Protein AF-A0A1S0THR9-F1 (afdb_monomer_lite)

Sequence (119 aa):
MFKQHAQYVQSSEIIFDKFINFLSSSIWNIPIATFLEQYSIVFDDKQNDLLLYQKIHDEFKSMVDTLMDGFCGDLQIKARELVTALKQHDNSNKLSTKNRVALFFSSINNLVYLINLKL

Radius of gyration: 17.58 Å; chains: 1; bounding box: 56×25×41 Å

Secondary structure (DSSP, 8-state):
-----------HHHHHHHHHHHHTSHHHHHHHHHHHHHHHHHHHS----HHHHHHHHHHHHHHHHHHHHHHHHHHT--HHHHHHHHHHHHHHS---HHHHHHHHHTTHHHHHHHHHHH-

pLDDT: mean 73.22, std 18.99, range [37.56, 94.5]

Organism: Loa loa (NCBI:txid7209)

Foldseek 3Di:
DDPDPPDPDDDLQRLVVLVLVLCVDCLNVVVLVVLCVVCVVVLVPPDLPPVVLVVSVVVVVVSVVVSVCVSCVVSVHDPVSNVVSVVVCVVVDVCPVVSVCSNQPPGPVVVVVSSVVSD

Structure (mmCIF, N/CA/C/O backbone):
data_AF-A0A1S0THR9-F1
#
_entry.id   AF-A0A1S0THR9-F1
#
loop_
_atom_site.group_PDB
_atom_site.id
_atom_site.type_symbol
_atom_site.label_atom_id
_atom_site.label_alt_id
_atom_site.label_comp_id
_atom_site.label_asym_id
_atom_site.label_entity_id
_atom_site.label_seq_id
_atom_site.pdbx_PDB_ins_code
_atom_site.Cartn_x
_atom_site.Cartn_y
_atom_site.Cartn_z
_atom_site.occupancy
_atom_site.B_iso_or_equiv
_atom_site.auth_seq_id
_atom_site.auth_comp_id
_atom_site.auth_asym_id
_atom_site.auth_atom_id
_atom_site.pdbx_PDB_model_num
ATOM 1 N N . MET A 1 1 ? 38.680 -6.969 -19.159 1.0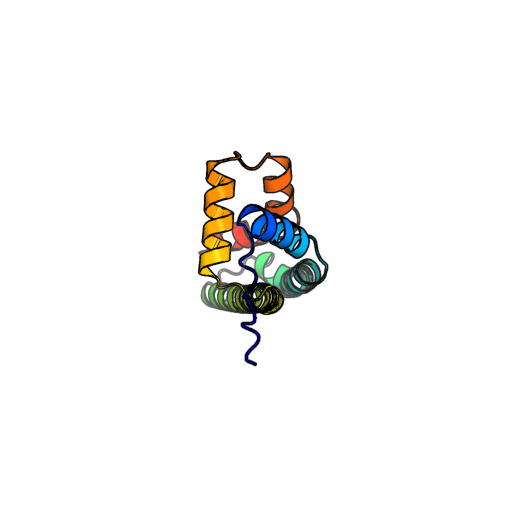0 47.44 1 MET A N 1
ATOM 2 C CA . MET A 1 1 ? 37.376 -7.564 -19.521 1.00 47.44 1 MET A CA 1
ATOM 3 C C . MET A 1 1 ? 36.389 -7.198 -18.415 1.00 47.44 1 MET A C 1
ATOM 5 O O . MET A 1 1 ? 36.307 -7.907 -17.427 1.00 47.44 1 MET A O 1
ATOM 9 N N . PHE A 1 2 ? 35.722 -6.044 -18.519 1.00 48.81 2 PHE A N 1
ATOM 10 C CA . PHE A 1 2 ? 34.755 -5.581 -17.516 1.00 48.81 2 PHE A CA 1
ATOM 11 C C . PHE A 1 2 ? 33.386 -5.520 -18.184 1.00 48.81 2 PHE A C 1
ATOM 13 O O . PHE A 1 2 ? 33.131 -4.641 -19.003 1.00 48.81 2 PHE A O 1
ATOM 20 N N . LYS A 1 3 ? 32.529 -6.505 -17.902 1.00 46.19 3 LYS A N 1
ATOM 21 C CA . LYS A 1 3 ? 31.136 -6.473 -18.348 1.00 46.19 3 LYS A CA 1
ATOM 22 C C . LYS A 1 3 ? 30.410 -5.417 -17.516 1.00 46.19 3 LYS A C 1
ATOM 24 O O . LYS A 1 3 ? 30.107 -5.656 -16.348 1.00 46.19 3 LYS A O 1
ATOM 29 N N . GLN A 1 4 ? 30.165 -4.255 -18.119 1.00 46.94 4 GLN A N 1
ATOM 30 C CA . GLN A 1 4 ? 29.202 -3.282 -17.615 1.00 46.94 4 GLN A CA 1
ATOM 31 C C . GLN A 1 4 ? 27.868 -4.015 -17.446 1.00 46.94 4 GLN A C 1
ATOM 33 O O . GLN A 1 4 ? 27.276 -4.466 -18.425 1.00 46.94 4 GLN A O 1
ATOM 38 N N . HIS A 1 5 ? 27.434 -4.207 -16.202 1.00 46.94 5 HIS A N 1
ATOM 39 C CA . HIS A 1 5 ? 26.065 -4.620 -15.932 1.00 46.94 5 HIS A CA 1
ATOM 40 C C . HIS A 1 5 ? 25.214 -3.388 -16.219 1.00 46.94 5 HIS A C 1
ATOM 42 O O . HIS A 1 5 ? 25.112 -2.489 -15.389 1.00 46.94 5 HIS A O 1
ATOM 48 N N . ALA A 1 6 ? 24.710 -3.287 -17.449 1.00 53.16 6 ALA A N 1
ATOM 49 C CA . ALA A 1 6 ? 23.740 -2.269 -17.803 1.00 53.16 6 ALA A CA 1
ATOM 50 C C . ALA A 1 6 ? 22.510 -2.496 -16.919 1.00 53.16 6 ALA A C 1
ATOM 52 O O . ALA A 1 6 ? 21.805 -3.493 -17.068 1.00 53.16 6 ALA A O 1
ATOM 53 N N . GLN A 1 7 ? 22.305 -1.609 -15.950 1.00 55.91 7 GLN A N 1
ATOM 54 C CA . GLN A 1 7 ? 21.116 -1.606 -15.115 1.00 55.91 7 GLN A CA 1
ATOM 55 C C . GLN A 1 7 ? 19.915 -1.389 -16.040 1.00 55.91 7 GLN A C 1
ATOM 57 O O . GLN A 1 7 ? 19.823 -0.361 -16.711 1.00 55.91 7 GLN A O 1
ATOM 62 N N . TYR A 1 8 ? 19.053 -2.399 -16.155 1.00 62.19 8 TYR A N 1
ATOM 63 C CA . TYR A 1 8 ? 17.865 -2.336 -16.998 1.00 62.19 8 TYR A CA 1
ATOM 64 C C . TYR A 1 8 ? 16.907 -1.297 -16.409 1.00 62.19 8 TYR A C 1
ATOM 66 O O . TYR A 1 8 ? 16.247 -1.546 -15.401 1.00 62.19 8 TYR A O 1
ATOM 74 N N . VAL A 1 9 ? 16.868 -0.110 -17.016 1.00 66.94 9 VAL A N 1
ATOM 75 C CA . VAL A 1 9 ? 15.930 0.950 -16.641 1.00 66.94 9 VAL A CA 1
ATOM 76 C C . VAL A 1 9 ? 14.543 0.518 -17.102 1.00 66.94 9 VAL A C 1
ATOM 78 O O . VAL A 1 9 ? 14.288 0.402 -18.300 1.00 66.94 9 VAL A O 1
ATOM 81 N N . GLN A 1 10 ? 13.654 0.239 -16.149 1.00 78.62 10 GLN A N 1
ATOM 82 C CA . GLN A 1 10 ? 12.274 -0.125 -16.462 1.00 78.62 10 GLN A CA 1
ATOM 83 C C . GLN A 1 10 ? 11.505 1.108 -16.946 1.00 78.62 10 GLN A C 1
ATOM 85 O O . GLN A 1 10 ? 11.667 2.205 -16.411 1.00 78.62 10 GLN A O 1
ATOM 90 N N . SER A 1 11 ? 10.659 0.933 -17.961 1.00 88.88 11 SER A N 1
ATOM 91 C CA . SER A 1 11 ? 9.770 1.999 -18.417 1.00 88.88 11 SER A CA 1
ATOM 92 C C . SER A 1 11 ? 8.653 2.241 -17.398 1.00 88.88 11 SER A C 1
ATOM 94 O O . SER A 1 11 ? 8.222 1.327 -16.692 1.00 88.88 11 SER A O 1
ATOM 96 N N . SER A 1 12 ? 8.154 3.475 -17.345 1.00 87.81 12 SER A N 1
ATOM 97 C CA . SER A 1 12 ? 7.068 3.869 -16.442 1.00 87.81 12 SER A CA 1
ATOM 98 C C . SER A 1 12 ? 5.808 3.014 -16.585 1.00 87.81 12 SER A C 1
ATOM 100 O O . SER A 1 12 ? 5.163 2.711 -15.589 1.00 87.81 12 SER A O 1
ATOM 102 N N . GLU A 1 13 ? 5.474 2.593 -17.805 1.00 88.00 13 GLU A N 1
ATOM 103 C CA . GLU A 1 13 ? 4.332 1.713 -18.082 1.00 88.00 13 GLU A CA 1
ATOM 104 C C . GLU A 1 13 ? 4.506 0.340 -17.416 1.00 88.00 13 GLU A C 1
ATOM 106 O O . GLU A 1 13 ? 3.631 -0.114 -16.687 1.00 88.00 13 GLU A O 1
ATOM 111 N N . ILE A 1 14 ? 5.690 -0.268 -17.548 1.00 89.94 14 ILE A N 1
ATOM 112 C CA . ILE A 1 14 ? 5.998 -1.564 -16.928 1.00 89.94 14 ILE A CA 1
ATOM 113 C C . ILE A 1 14 ? 5.991 -1.460 -15.399 1.00 89.94 14 ILE A C 1
ATOM 115 O O . ILE A 1 14 ? 5.498 -2.362 -14.721 1.00 89.94 14 ILE A O 1
ATOM 119 N N . ILE A 1 15 ? 6.549 -0.379 -14.841 1.00 91.31 15 ILE A N 1
ATOM 120 C CA . ILE A 1 15 ? 6.532 -0.138 -13.391 1.00 91.31 15 ILE A CA 1
ATOM 121 C C . ILE A 1 15 ? 5.086 -0.031 -12.896 1.00 91.31 15 ILE A C 1
ATOM 123 O O . ILE A 1 15 ? 4.745 -0.632 -11.877 1.00 91.31 15 ILE A O 1
ATOM 127 N N . PHE A 1 16 ? 4.236 0.695 -13.625 1.00 87.19 16 PHE A N 1
ATOM 128 C CA . PHE A 1 16 ? 2.822 0.839 -13.300 1.00 87.19 16 PHE A CA 1
ATOM 129 C C . PHE A 1 16 ? 2.087 -0.506 -13.331 1.00 87.19 16 PHE A C 1
ATOM 131 O O . PHE A 1 16 ? 1.455 -0.868 -12.342 1.00 87.19 16 PHE A O 1
ATOM 138 N N . ASP A 1 17 ? 2.219 -1.287 -14.403 1.00 88.88 17 ASP A N 1
ATOM 139 C CA . ASP A 1 17 ? 1.549 -2.589 -14.524 1.00 88.88 17 ASP A CA 1
ATOM 140 C C . ASP A 1 17 ? 1.960 -3.550 -13.407 1.00 88.88 17 ASP A C 1
ATOM 142 O O . ASP A 1 17 ? 1.126 -4.210 -12.780 1.00 88.88 17 ASP A O 1
ATOM 146 N N . LYS A 1 18 ? 3.260 -3.596 -13.100 1.00 92.00 18 LYS A N 1
ATOM 147 C CA . LYS A 1 18 ? 3.779 -4.386 -11.980 1.00 92.00 18 LYS A CA 1
ATOM 148 C C . LYS A 1 18 ? 3.217 -3.916 -10.647 1.00 92.00 18 LYS A C 1
ATOM 150 O O . LYS A 1 18 ? 2.905 -4.752 -9.804 1.00 92.00 18 LYS A O 1
ATOM 155 N N . PHE A 1 19 ? 3.064 -2.609 -10.463 1.00 90.06 19 PHE A N 1
ATOM 156 C CA . PHE A 1 19 ? 2.477 -2.052 -9.254 1.00 90.06 19 PHE A CA 1
ATOM 157 C C . PHE A 1 19 ? 0.997 -2.426 -9.108 1.00 90.06 19 PHE A C 1
ATOM 159 O O . PHE A 1 19 ? 0.578 -2.857 -8.039 1.00 90.06 19 PHE A O 1
ATOM 166 N N . ILE A 1 20 ? 0.207 -2.368 -10.183 1.00 85.00 20 ILE A N 1
ATOM 167 C CA . ILE A 1 20 ? -1.195 -2.819 -10.161 1.00 85.00 20 ILE A CA 1
ATOM 168 C C . ILE A 1 20 ? -1.298 -4.315 -9.830 1.00 85.00 20 ILE A C 1
ATOM 170 O O . ILE A 1 20 ? -2.140 -4.721 -9.021 1.00 85.00 20 ILE A O 1
ATOM 174 N N . ASN A 1 21 ? -0.411 -5.135 -10.398 1.00 87.62 21 ASN A N 1
ATOM 175 C CA . ASN A 1 21 ? -0.337 -6.560 -10.076 1.00 87.62 21 ASN A CA 1
ATOM 176 C C . ASN A 1 21 ? 0.050 -6.795 -8.611 1.00 87.62 21 ASN A C 1
ATOM 178 O O . ASN A 1 21 ? -0.531 -7.658 -7.956 1.00 87.62 21 ASN A O 1
ATOM 182 N N . PHE A 1 22 ? 0.984 -6.007 -8.077 1.00 90.62 22 PHE A N 1
ATOM 183 C CA . PHE A 1 22 ? 1.369 -6.051 -6.669 1.00 90.62 22 PHE A CA 1
ATOM 184 C C . PHE A 1 22 ? 0.192 -5.727 -5.743 1.00 90.62 22 PHE A C 1
ATOM 186 O O . PHE A 1 22 ? -0.077 -6.495 -4.822 1.00 90.62 22 PHE A O 1
ATOM 193 N N . LEU A 1 23 ? -0.569 -4.668 -6.028 1.00 86.00 23 LEU A N 1
ATOM 194 C CA . LEU A 1 23 ? -1.760 -4.308 -5.249 1.00 86.00 23 LEU A CA 1
ATOM 195 C C . LEU A 1 23 ? -2.879 -5.356 -5.343 1.00 86.00 23 LEU A C 1
ATOM 197 O O . LEU A 1 23 ? -3.730 -5.443 -4.465 1.00 86.00 23 LEU A O 1
ATOM 201 N N . SER A 1 24 ? -2.866 -6.183 -6.386 1.00 83.94 24 SER A N 1
ATOM 202 C CA . SER A 1 24 ? -3.790 -7.313 -6.537 1.00 83.94 24 SER A CA 1
ATOM 203 C C . SER A 1 24 ? -3.272 -8.603 -5.883 1.00 83.94 24 SER A C 1
ATOM 205 O O . SER A 1 24 ? -3.998 -9.594 -5.808 1.00 83.94 24 SER A O 1
ATOM 207 N N . SER A 1 25 ? -2.020 -8.620 -5.423 1.00 89.44 25 SER A N 1
ATOM 208 C CA . SER A 1 25 ? -1.363 -9.810 -4.886 1.00 89.44 25 SER A CA 1
ATOM 209 C C . SER A 1 25 ? -1.703 -10.057 -3.415 1.00 89.44 25 SER A C 1
ATOM 211 O O . SER A 1 25 ? -2.118 -9.159 -2.683 1.00 89.44 25 SER A O 1
ATOM 213 N N . SER A 1 26 ? -1.466 -11.283 -2.947 1.00 93.12 26 SER A N 1
ATOM 214 C CA . SER A 1 26 ? -1.574 -11.627 -1.525 1.00 93.12 26 SER A CA 1
ATOM 215 C C . SER A 1 26 ? -0.574 -10.872 -0.644 1.00 93.12 26 SER A C 1
ATOM 217 O O . SER A 1 26 ? -0.867 -10.652 0.526 1.00 93.12 26 SER A O 1
ATOM 219 N N . ILE A 1 27 ? 0.566 -10.443 -1.201 1.00 93.19 27 ILE A N 1
ATOM 220 C CA . ILE A 1 27 ? 1.594 -9.666 -0.489 1.00 93.19 27 ILE A CA 1
ATOM 221 C C . ILE A 1 27 ? 1.013 -8.335 -0.007 1.00 93.19 27 ILE A C 1
ATOM 223 O O . ILE A 1 27 ? 1.331 -7.885 1.087 1.00 93.19 27 ILE A O 1
ATOM 227 N N . TRP A 1 28 ? 0.125 -7.735 -0.799 1.00 90.56 28 TRP A N 1
ATOM 228 C CA . TRP A 1 28 ? -0.630 -6.552 -0.404 1.00 90.56 28 TRP A CA 1
ATOM 229 C C . TRP A 1 28 ? -1.897 -6.915 0.375 1.00 90.56 28 TRP A C 1
ATOM 231 O O . TRP A 1 28 ? -2.138 -6.400 1.463 1.00 90.56 28 TRP A O 1
ATOM 241 N N . ASN A 1 29 ? -2.710 -7.826 -0.162 1.00 86.56 29 ASN A N 1
ATOM 242 C CA . ASN A 1 29 ? -4.056 -8.058 0.358 1.00 86.56 29 ASN A CA 1
ATOM 243 C C . ASN A 1 29 ? -4.077 -8.684 1.758 1.00 86.56 29 ASN A C 1
ATOM 245 O O . ASN A 1 29 ? -4.934 -8.313 2.554 1.00 86.56 29 ASN A O 1
ATOM 249 N N . ILE A 1 30 ? -3.164 -9.610 2.077 1.00 90.50 30 ILE A N 1
ATOM 250 C CA . ILE A 1 30 ? -3.167 -10.288 3.383 1.00 90.50 30 ILE A CA 1
ATOM 251 C C . ILE A 1 30 ? -2.835 -9.303 4.515 1.00 90.50 30 ILE A C 1
ATOM 253 O O . ILE A 1 30 ? -3.658 -9.190 5.420 1.00 90.50 30 ILE A O 1
ATOM 257 N N . PRO A 1 31 ? -1.715 -8.548 4.482 1.00 90.56 31 PRO A N 1
ATOM 258 C CA . PRO A 1 31 ? -1.405 -7.596 5.551 1.00 90.56 31 PRO A CA 1
ATOM 259 C C . PRO A 1 31 ? -2.492 -6.538 5.740 1.00 90.56 31 PRO A C 1
ATOM 261 O O . PRO A 1 31 ? -2.851 -6.227 6.873 1.00 90.56 31 PRO A O 1
ATOM 264 N N . ILE A 1 32 ? -3.065 -6.034 4.640 1.00 87.38 32 ILE A N 1
ATOM 265 C CA . ILE A 1 32 ? -4.173 -5.080 4.704 1.00 87.38 32 ILE A CA 1
ATOM 266 C C . ILE A 1 32 ? -5.388 -5.725 5.380 1.00 87.38 32 ILE A C 1
ATOM 268 O O . ILE A 1 32 ? -5.901 -5.160 6.338 1.00 87.38 32 ILE A O 1
ATOM 272 N N . ALA A 1 33 ? -5.824 -6.911 4.948 1.00 84.19 33 ALA A N 1
ATOM 273 C CA . ALA A 1 33 ? -6.966 -7.598 5.553 1.00 84.19 33 ALA A CA 1
ATOM 274 C C . ALA A 1 33 ? -6.749 -7.887 7.048 1.00 84.19 33 ALA A C 1
ATOM 276 O O . ALA A 1 33 ? -7.614 -7.570 7.859 1.00 84.19 33 ALA A O 1
ATOM 277 N N . THR A 1 34 ? -5.574 -8.398 7.426 1.00 89.19 34 THR A N 1
ATOM 278 C CA . THR A 1 34 ? -5.223 -8.662 8.830 1.00 89.19 34 THR A CA 1
ATOM 279 C C . THR A 1 34 ? -5.249 -7.387 9.674 1.00 89.19 34 THR A C 1
ATOM 281 O O . THR A 1 34 ? -5.795 -7.391 10.776 1.00 89.19 34 THR A O 1
ATOM 284 N N . PHE A 1 35 ? -4.717 -6.277 9.153 1.00 88.50 35 PHE A N 1
ATOM 285 C CA . PHE A 1 35 ? -4.767 -4.986 9.837 1.00 88.50 35 PHE A CA 1
ATOM 286 C C . PHE A 1 35 ? -6.213 -4.516 10.057 1.00 88.50 35 PHE A C 1
ATOM 288 O O . PHE A 1 35 ? -6.572 -4.059 11.143 1.00 88.50 35 PHE A O 1
ATOM 295 N N . LEU A 1 36 ? -7.062 -4.650 9.033 1.00 83.38 36 LEU A N 1
ATOM 296 C CA . LEU A 1 36 ? -8.474 -4.275 9.114 1.00 83.38 36 LEU A CA 1
ATOM 297 C C . LEU A 1 36 ? -9.224 -5.125 10.140 1.00 83.38 36 LEU A C 1
ATOM 299 O O . LEU A 1 36 ? -9.972 -4.579 10.947 1.00 83.38 36 LEU A O 1
ATOM 303 N N . GLU A 1 37 ? -9.016 -6.441 10.139 1.00 85.56 37 GLU A N 1
ATOM 304 C CA . GLU A 1 37 ? -9.632 -7.355 11.104 1.00 85.56 37 GLU A CA 1
ATOM 305 C C . GLU A 1 37 ? -9.268 -6.967 12.541 1.00 85.56 37 GLU A C 1
ATOM 307 O O . GLU A 1 37 ? -10.160 -6.829 13.380 1.00 85.56 37 GLU A O 1
ATOM 312 N N . GLN A 1 38 ? -7.984 -6.698 12.798 1.00 88.88 38 GLN A N 1
ATOM 313 C CA . GLN A 1 38 ? -7.472 -6.327 14.118 1.00 88.88 38 GLN A CA 1
ATOM 314 C C . GLN A 1 38 ? -8.103 -5.042 14.672 1.00 88.88 38 GLN A C 1
ATOM 316 O O . GLN A 1 38 ? -8.416 -4.980 15.861 1.00 88.88 38 GLN A O 1
ATOM 321 N N . TYR A 1 39 ? -8.295 -4.021 13.832 1.00 85.12 39 TYR A N 1
ATOM 322 C CA . TYR A 1 39 ? -8.758 -2.705 14.283 1.00 85.12 39 TYR A CA 1
ATOM 323 C C . TYR A 1 39 ? -10.237 -2.419 14.011 1.00 85.12 39 TYR A C 1
ATOM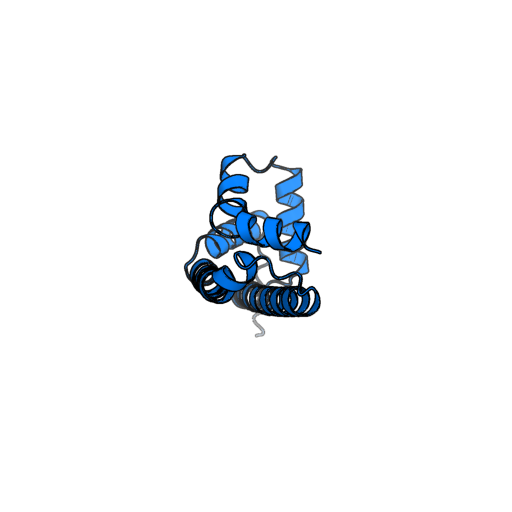 325 O O . TYR A 1 39 ? -10.746 -1.409 14.494 1.00 85.12 39 TYR A O 1
ATOM 333 N N . SER A 1 40 ? -10.947 -3.302 13.304 1.00 82.50 40 SER A N 1
ATOM 334 C CA . SER A 1 40 ? -12.372 -3.149 12.965 1.00 82.50 40 SER A CA 1
ATOM 335 C C . SER A 1 40 ? -13.237 -2.738 14.165 1.00 82.50 40 SER A C 1
ATOM 337 O O . SER A 1 40 ? -13.951 -1.738 14.104 1.00 82.50 40 SER A O 1
ATOM 339 N N . ILE A 1 41 ? -13.081 -3.428 15.298 1.00 80.81 41 ILE A N 1
ATOM 340 C CA . ILE A 1 41 ? -13.845 -3.169 16.525 1.00 80.81 41 ILE A CA 1
ATOM 341 C C . ILE A 1 41 ? -13.578 -1.782 17.125 1.00 80.81 41 ILE A C 1
ATOM 343 O O . ILE A 1 41 ? -14.476 -1.169 17.696 1.00 80.81 41 ILE A O 1
ATOM 347 N N . VAL A 1 42 ? -12.355 -1.261 16.976 1.00 80.38 42 VAL A N 1
ATOM 348 C CA . VAL A 1 42 ? -11.961 0.046 17.518 1.00 80.38 42 VAL A CA 1
ATOM 349 C C . VAL A 1 42 ? -12.695 1.174 16.800 1.00 80.38 42 VAL A C 1
ATOM 351 O O . VAL A 1 42 ? -13.018 2.181 17.429 1.00 80.38 42 VAL A O 1
ATOM 354 N N . PHE A 1 43 ? -12.967 0.998 15.504 1.00 71.00 43 PHE A N 1
ATOM 355 C CA . PHE A 1 43 ? -13.679 1.976 14.683 1.00 71.00 43 PHE A CA 1
ATOM 356 C C . PHE A 1 43 ? -15.205 1.871 14.796 1.00 71.00 43 PHE A C 1
ATOM 358 O O . PHE A 1 43 ? -15.877 2.899 14.643 1.00 71.00 43 PHE A O 1
ATOM 365 N N . ASP A 1 44 ? -15.731 0.677 15.090 1.00 72.69 44 ASP A N 1
ATOM 366 C CA . ASP A 1 44 ? -17.154 0.444 15.371 1.00 72.69 44 ASP A CA 1
ATOM 367 C C . ASP A 1 44 ? -17.574 0.986 16.739 1.00 72.69 44 ASP A C 1
ATOM 369 O O . ASP A 1 44 ? -18.696 1.482 16.907 1.00 72.69 44 ASP A O 1
ATOM 373 N N . ASP A 1 45 ? -16.673 0.926 17.719 1.00 66.25 45 ASP A N 1
ATOM 374 C CA . ASP A 1 45 ? -16.929 1.510 19.021 1.00 66.25 45 ASP A CA 1
ATOM 375 C C . ASP A 1 45 ? -16.999 3.044 18.888 1.00 66.25 45 ASP A C 1
ATOM 377 O O . ASP A 1 45 ? -16.157 3.701 18.266 1.00 66.25 45 ASP A O 1
ATOM 381 N N . LYS A 1 46 ? -18.039 3.667 19.455 1.00 68.19 46 LYS A N 1
ATOM 382 C CA . LYS A 1 46 ? -18.278 5.125 19.352 1.00 68.19 46 LYS A CA 1
ATOM 383 C C . LYS A 1 46 ? -17.321 5.939 20.232 1.00 68.19 46 LYS A C 1
ATOM 385 O O . LYS A 1 46 ? -17.590 7.100 20.541 1.00 68.19 46 LYS A O 1
ATOM 390 N N . GLN A 1 47 ? -16.215 5.334 20.643 1.00 69.62 47 GLN A N 1
ATOM 391 C CA . GLN A 1 47 ? -15.143 5.970 21.380 1.00 69.62 47 GLN A CA 1
ATOM 392 C C . GLN A 1 47 ? -14.494 7.070 20.531 1.00 69.62 47 GLN A C 1
ATOM 394 O O . GLN A 1 47 ? -14.177 6.887 19.355 1.00 69.62 47 GLN A O 1
ATOM 399 N N . ASN A 1 48 ? -14.332 8.251 21.125 1.00 70.94 48 ASN A N 1
ATOM 400 C CA . ASN A 1 48 ? -13.707 9.408 20.488 1.00 70.94 48 ASN A CA 1
ATOM 401 C C . ASN A 1 48 ? -12.267 9.576 20.992 1.00 70.94 48 ASN A C 1
ATOM 403 O O . ASN A 1 48 ? -11.903 10.624 21.524 1.00 70.94 48 ASN A O 1
ATOM 407 N N . ASP A 1 49 ? -11.479 8.502 20.904 1.00 83.62 49 ASP A N 1
ATOM 408 C CA . ASP A 1 49 ? -10.077 8.510 21.318 1.00 83.62 49 ASP A CA 1
ATOM 409 C C . ASP A 1 49 ? -9.172 8.851 20.127 1.00 83.62 49 ASP A C 1
ATOM 411 O O . ASP A 1 49 ? -8.718 7.989 19.372 1.00 83.62 49 ASP A O 1
ATOM 415 N N . LEU A 1 50 ? -8.918 10.149 19.968 1.00 82.12 50 LEU A N 1
ATOM 416 C CA . LEU A 1 50 ? -8.066 10.688 18.908 1.00 82.12 50 LEU A CA 1
ATOM 417 C C . LEU A 1 50 ? -6.614 10.193 19.001 1.00 82.12 50 LEU A C 1
ATOM 419 O O . LEU A 1 50 ? -5.959 10.035 17.973 1.00 82.12 50 LEU A O 1
ATOM 423 N N . LEU A 1 51 ? -6.102 9.929 20.210 1.00 86.88 51 LEU A N 1
ATOM 424 C CA . LEU A 1 51 ? -4.731 9.440 20.390 1.00 86.88 51 LEU A CA 1
ATOM 425 C C . LEU A 1 51 ? -4.606 7.994 19.912 1.00 86.88 51 LEU A C 1
ATOM 427 O O . LEU A 1 51 ? -3.619 7.637 19.266 1.00 86.88 51 LEU A O 1
ATOM 431 N N . LEU A 1 52 ? -5.623 7.174 20.187 1.00 85.31 52 LEU A N 1
ATOM 432 C CA . LEU A 1 52 ? -5.699 5.814 19.671 1.00 85.31 52 LEU A CA 1
ATOM 433 C C . LEU A 1 52 ? -5.790 5.803 18.141 1.00 85.31 52 LEU A C 1
ATOM 435 O O . LEU A 1 52 ? -5.046 5.063 17.499 1.00 85.31 52 LEU A O 1
ATOM 439 N N . TYR A 1 53 ? -6.631 6.651 17.544 1.00 82.69 53 TYR A N 1
ATOM 440 C CA . TYR A 1 53 ? -6.740 6.737 16.084 1.00 82.69 53 TYR A CA 1
ATOM 441 C C . TYR A 1 53 ? -5.441 7.187 15.419 1.00 82.69 53 TYR A C 1
ATOM 443 O O . TYR A 1 53 ? -5.040 6.593 14.418 1.00 82.69 53 TYR A O 1
ATOM 451 N N . GLN A 1 54 ? -4.743 8.167 16.000 1.00 81.69 54 GLN A N 1
ATOM 452 C CA . GLN A 1 54 ? -3.433 8.582 15.506 1.00 81.69 54 GLN A CA 1
ATOM 453 C C . GLN A 1 54 ? -2.433 7.421 15.545 1.00 81.69 54 GLN A C 1
ATOM 455 O O . GLN A 1 54 ? -1.744 7.166 14.560 1.00 81.69 54 GLN A O 1
ATOM 460 N N . LYS A 1 55 ? -2.398 6.666 16.650 1.00 89.25 55 LYS A N 1
ATOM 461 C CA . LYS A 1 55 ? -1.510 5.507 16.789 1.00 89.25 55 LYS A CA 1
ATOM 462 C C . LYS A 1 55 ? -1.803 4.427 15.744 1.00 89.25 55 LYS A C 1
ATOM 464 O O . LYS A 1 55 ? -0.873 3.899 15.142 1.00 89.25 55 LYS A O 1
ATOM 469 N N . ILE A 1 56 ? -3.079 4.122 15.508 1.00 88.12 56 ILE A N 1
ATOM 470 C CA . ILE A 1 56 ? -3.502 3.142 14.495 1.00 88.12 56 ILE A CA 1
ATOM 471 C C . ILE A 1 56 ? -3.110 3.620 13.096 1.00 88.12 56 ILE A C 1
ATOM 473 O O . ILE A 1 56 ? -2.606 2.839 12.293 1.00 88.12 56 ILE A O 1
ATOM 477 N N . HIS A 1 57 ? -3.294 4.906 12.804 1.00 82.00 57 HIS A N 1
ATOM 478 C CA . HIS A 1 57 ? -2.884 5.481 11.529 1.00 82.00 57 HIS A CA 1
ATOM 479 C C . HIS A 1 57 ? -1.363 5.394 11.314 1.00 82.00 57 HIS A C 1
ATOM 481 O O . HIS A 1 57 ? -0.916 5.022 10.228 1.00 82.00 57 HIS A O 1
ATOM 487 N N . ASP A 1 58 ? -0.563 5.694 12.338 1.00 84.25 58 ASP A N 1
ATOM 488 C CA . ASP A 1 58 ? 0.898 5.609 12.251 1.00 84.25 58 ASP A CA 1
ATOM 489 C C . ASP A 1 58 ? 1.370 4.161 12.032 1.00 84.25 58 ASP A C 1
ATOM 491 O O . ASP A 1 58 ? 2.279 3.916 11.234 1.00 84.25 58 ASP A O 1
ATOM 495 N N . GLU A 1 59 ? 0.707 3.188 12.663 1.00 90.88 59 GLU A N 1
ATOM 496 C CA . GLU A 1 59 ? 0.960 1.760 12.448 1.00 90.88 59 GLU A CA 1
ATOM 497 C C . GLU A 1 59 ? 0.591 1.317 11.025 1.00 90.88 59 GLU A C 1
ATOM 499 O O . GLU A 1 59 ? 1.390 0.660 10.352 1.00 90.88 59 GLU A O 1
ATOM 504 N N . PHE A 1 60 ? -0.574 1.745 10.522 1.00 85.75 60 PHE A N 1
ATOM 505 C CA . PHE A 1 60 ? -0.989 1.491 9.142 1.00 85.75 60 PHE A CA 1
ATOM 506 C C . PHE A 1 60 ? 0.030 2.045 8.144 1.00 85.75 60 PHE A C 1
ATOM 508 O O . PHE A 1 60 ? 0.444 1.352 7.213 1.00 85.75 60 PHE A O 1
ATOM 515 N N . LYS A 1 61 ? 0.469 3.289 8.358 1.00 83.25 61 LYS A N 1
ATOM 516 C CA . LYS A 1 61 ? 1.460 3.945 7.509 1.00 83.25 61 LYS A CA 1
ATOM 517 C C . LYS A 1 61 ? 2.775 3.170 7.496 1.00 83.25 61 LYS A C 1
ATOM 519 O O . LYS A 1 61 ? 3.286 2.883 6.420 1.00 83.25 61 LYS A O 1
ATOM 524 N N . SER A 1 62 ? 3.282 2.773 8.663 1.00 87.25 62 SER A N 1
ATOM 525 C CA . SER A 1 62 ? 4.519 1.990 8.762 1.00 87.25 62 SER A CA 1
ATOM 526 C C . SER A 1 62 ? 4.426 0.649 8.025 1.00 87.25 62 SER A C 1
ATOM 528 O O . SER A 1 62 ? 5.399 0.214 7.402 1.00 87.25 62 SER A O 1
ATOM 530 N N . MET A 1 63 ? 3.268 -0.015 8.081 1.00 92.88 63 MET A N 1
ATOM 531 C CA . MET A 1 63 ? 3.026 -1.248 7.332 1.00 92.88 63 MET A CA 1
ATOM 532 C C . MET A 1 63 ? 3.055 -0.992 5.820 1.00 92.88 63 MET A C 1
ATOM 534 O O . MET A 1 63 ? 3.747 -1.703 5.092 1.00 92.88 63 MET A O 1
ATOM 538 N N . VAL A 1 64 ? 2.344 0.035 5.344 1.00 86.06 64 VAL A N 1
ATOM 539 C CA . VAL A 1 64 ? 2.327 0.401 3.919 1.00 86.06 64 VAL A CA 1
ATOM 540 C C . VAL A 1 64 ? 3.724 0.786 3.432 1.00 86.06 64 VAL A C 1
ATOM 542 O O . VAL A 1 64 ? 4.135 0.301 2.382 1.00 86.06 64 VAL A O 1
ATOM 545 N N . ASP A 1 65 ? 4.475 1.582 4.194 1.00 83.75 65 ASP A N 1
ATOM 546 C CA . ASP A 1 65 ? 5.849 1.971 3.854 1.00 83.75 65 ASP A CA 1
ATOM 547 C C . ASP A 1 65 ? 6.744 0.729 3.689 1.00 83.75 65 ASP A C 1
ATOM 549 O O . ASP A 1 65 ? 7.442 0.598 2.685 1.00 83.75 65 ASP A O 1
ATOM 553 N N . THR A 1 66 ? 6.627 -0.255 4.589 1.00 93.62 66 THR A N 1
ATOM 554 C CA . THR A 1 66 ? 7.369 -1.528 4.496 1.00 93.62 66 THR A CA 1
ATOM 555 C C . THR A 1 66 ? 7.016 -2.317 3.228 1.00 93.62 66 THR A C 1
ATOM 557 O O . THR A 1 66 ? 7.897 -2.859 2.558 1.00 93.62 66 THR A O 1
ATOM 560 N N . LEU A 1 67 ? 5.729 -2.380 2.871 1.00 90.94 67 LEU A N 1
ATOM 561 C CA . LEU A 1 67 ? 5.263 -3.050 1.652 1.00 90.94 67 LEU A CA 1
ATOM 562 C C . LEU A 1 67 ? 5.771 -2.350 0.383 1.00 90.94 67 LEU A C 1
ATOM 564 O O . LEU A 1 67 ? 6.168 -3.013 -0.577 1.00 90.94 67 LEU A O 1
ATOM 568 N N . MET A 1 68 ? 5.783 -1.015 0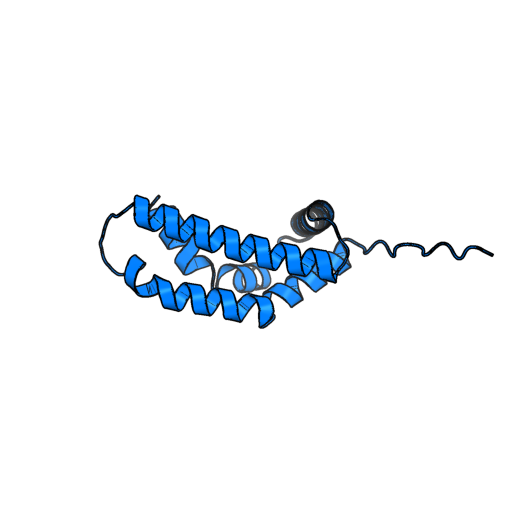.385 1.00 88.25 68 MET A N 1
ATOM 569 C CA . MET A 1 68 ? 6.284 -0.203 -0.727 1.00 88.25 68 MET A CA 1
ATOM 570 C C . MET A 1 68 ? 7.800 -0.326 -0.889 1.00 88.25 68 MET A C 1
ATOM 572 O O . MET A 1 68 ? 8.281 -0.427 -2.021 1.00 88.25 68 MET A O 1
ATOM 576 N N . ASP A 1 69 ? 8.543 -0.363 0.217 1.00 90.56 69 ASP A N 1
ATOM 577 C CA . ASP A 1 69 ? 9.988 -0.589 0.219 1.00 90.56 69 ASP A CA 1
ATOM 578 C C . ASP A 1 69 ? 10.330 -1.981 -0.319 1.00 90.56 69 ASP A C 1
ATOM 580 O O . ASP A 1 69 ? 11.225 -2.106 -1.158 1.00 90.56 69 ASP A O 1
ATOM 584 N N . GLY A 1 70 ? 9.572 -3.010 0.079 1.00 94.50 70 GLY A N 1
ATOM 585 C CA . GLY A 1 70 ? 9.692 -4.360 -0.477 1.00 94.50 70 GLY A CA 1
ATOM 586 C C . GLY A 1 70 ? 9.477 -4.380 -1.992 1.00 94.50 70 GLY A C 1
ATOM 587 O O . GLY A 1 70 ? 10.342 -4.836 -2.737 1.00 94.50 70 GLY A O 1
ATOM 588 N N . PHE A 1 71 ? 8.377 -3.789 -2.470 1.00 92.88 71 PHE A N 1
ATOM 589 C CA . PHE A 1 71 ? 8.086 -3.691 -3.904 1.00 92.88 71 PHE A CA 1
ATOM 590 C C . PHE A 1 71 ? 9.193 -2.962 -4.688 1.00 92.88 71 PHE A C 1
ATOM 592 O O . PHE A 1 71 ? 9.632 -3.425 -5.745 1.00 92.88 71 PHE A O 1
ATOM 599 N N . CYS A 1 72 ? 9.660 -1.817 -4.180 1.00 91.62 72 CYS A N 1
ATOM 600 C CA . CYS A 1 72 ? 10.719 -1.041 -4.826 1.00 91.62 72 CYS A CA 1
ATOM 601 C C . CYS A 1 72 ? 12.054 -1.799 -4.833 1.00 91.62 72 CYS A C 1
ATOM 603 O O . CYS A 1 72 ? 12.758 -1.788 -5.847 1.00 91.62 72 CYS A O 1
ATOM 605 N N . GLY A 1 73 ? 12.380 -2.477 -3.730 1.00 93.50 73 GLY A N 1
ATOM 606 C CA . GLY A 1 73 ? 13.566 -3.317 -3.589 1.00 93.50 73 GLY A CA 1
ATOM 607 C C . GLY A 1 73 ? 13.581 -4.475 -4.584 1.00 93.50 73 GLY A C 1
ATOM 608 O O . GLY A 1 73 ? 14.564 -4.640 -5.309 1.00 93.50 73 GLY A O 1
ATOM 609 N N . ASP A 1 74 ? 12.471 -5.207 -4.696 1.00 93.12 74 ASP A N 1
ATOM 610 C CA . ASP A 1 74 ? 12.329 -6.350 -5.605 1.00 93.12 74 ASP A CA 1
ATOM 611 C C . ASP A 1 74 ? 12.460 -5.944 -7.079 1.00 93.12 74 ASP A C 1
ATOM 613 O O . ASP A 1 74 ? 13.053 -6.660 -7.891 1.00 93.12 74 ASP A O 1
ATOM 617 N N . LEU A 1 75 ? 11.940 -4.768 -7.441 1.00 91.50 75 LEU A N 1
ATOM 618 C CA . LEU A 1 75 ? 12.065 -4.229 -8.797 1.00 91.50 75 LEU A CA 1
ATOM 619 C C . LEU A 1 75 ? 13.365 -3.461 -9.047 1.00 91.50 75 LEU A C 1
ATOM 621 O O . LEU A 1 75 ? 13.615 -3.085 -10.196 1.00 91.50 75 LEU A O 1
ATOM 625 N N . GLN A 1 76 ? 14.182 -3.251 -8.012 1.00 92.75 76 GLN A N 1
ATOM 626 C CA . GLN A 1 76 ? 15.397 -2.431 -8.036 1.00 92.75 76 GLN A CA 1
ATOM 627 C C . GLN A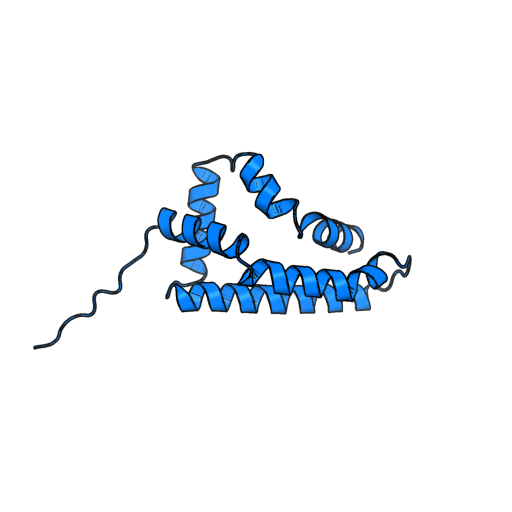 1 76 ? 15.151 -1.003 -8.552 1.00 92.75 76 GLN A C 1
ATOM 629 O O . GLN A 1 76 ? 15.989 -0.425 -9.250 1.00 92.75 76 GLN A O 1
ATOM 634 N N . ILE A 1 77 ? 13.997 -0.431 -8.203 1.00 91.19 77 ILE A N 1
ATOM 635 C CA . ILE A 1 77 ? 13.609 0.941 -8.549 1.00 91.19 77 ILE A CA 1
ATOM 636 C C . ILE A 1 77 ? 13.605 1.825 -7.305 1.00 91.19 77 ILE A C 1
ATOM 638 O O . ILE A 1 77 ? 13.419 1.364 -6.182 1.00 91.19 77 ILE A O 1
ATOM 642 N N . LYS A 1 78 ? 13.771 3.132 -7.492 1.00 88.19 78 LYS A N 1
ATOM 643 C CA . LYS A 1 78 ? 13.589 4.114 -6.418 1.00 88.19 78 LYS A CA 1
ATOM 644 C C . LYS A 1 78 ? 12.120 4.514 -6.304 1.00 88.19 78 LYS A C 1
ATOM 646 O O . LYS A 1 78 ? 11.431 4.645 -7.314 1.00 88.19 78 LYS A O 1
ATOM 651 N N . ALA A 1 79 ? 11.685 4.894 -5.102 1.00 83.12 79 ALA A N 1
ATOM 652 C CA . ALA A 1 79 ? 10.337 5.425 -4.866 1.00 83.12 79 ALA A CA 1
ATOM 653 C C . ALA A 1 79 ? 9.961 6.576 -5.826 1.00 83.12 79 ALA A C 1
ATOM 655 O O . ALA A 1 79 ? 8.834 6.662 -6.305 1.00 83.12 79 ALA A O 1
ATOM 656 N N . ARG A 1 80 ? 10.922 7.438 -6.195 1.00 84.69 80 ARG A N 1
ATOM 657 C CA . ARG A 1 80 ? 10.701 8.517 -7.180 1.00 84.69 80 ARG A CA 1
ATOM 658 C C . ARG A 1 80 ? 10.309 8.011 -8.572 1.00 84.69 80 ARG A C 1
ATOM 660 O O . ARG A 1 80 ? 9.577 8.702 -9.276 1.00 84.69 80 ARG A O 1
ATOM 667 N N . GLU A 1 81 ? 10.816 6.852 -8.984 1.00 87.25 81 GLU A N 1
ATOM 668 C CA . GLU A 1 81 ? 10.516 6.241 -10.284 1.00 87.25 81 GLU A CA 1
ATOM 669 C C . GLU A 1 81 ? 9.102 5.666 -10.272 1.00 87.25 81 GLU A C 1
ATOM 671 O O . GLU A 1 81 ? 8.335 5.952 -11.186 1.00 87.25 81 GLU A O 1
ATOM 676 N N . LEU A 1 82 ? 8.710 5.001 -9.179 1.00 84.88 82 LEU A N 1
ATOM 677 C CA . LEU A 1 82 ? 7.323 4.596 -8.944 1.00 84.88 82 LEU A CA 1
ATOM 678 C C . LEU A 1 82 ? 6.368 5.800 -8.960 1.00 84.88 82 LEU A C 1
ATOM 680 O O . LEU A 1 82 ? 5.387 5.804 -9.699 1.00 84.88 82 LEU A O 1
ATOM 684 N N . VAL A 1 83 ? 6.677 6.870 -8.221 1.00 82.50 83 VAL A N 1
ATOM 685 C CA . VAL A 1 83 ? 5.865 8.103 -8.219 1.00 82.50 83 VAL A CA 1
ATOM 686 C C . VAL A 1 83 ? 5.769 8.714 -9.619 1.00 82.50 83 VAL A C 1
ATOM 688 O O . VAL A 1 83 ? 4.715 9.216 -10.006 1.00 82.50 83 VAL A O 1
ATOM 691 N N . THR A 1 84 ? 6.854 8.681 -10.392 1.00 84.25 84 THR A N 1
ATOM 692 C CA . THR A 1 84 ? 6.855 9.181 -11.773 1.00 84.25 84 THR A CA 1
ATOM 693 C C . THR A 1 84 ? 5.954 8.332 -12.664 1.00 84.25 84 THR A C 1
ATOM 695 O O . THR A 1 84 ? 5.154 8.895 -13.411 1.00 84.25 84 THR A O 1
ATOM 698 N N . ALA A 1 85 ? 6.027 7.005 -12.542 1.00 85.88 85 ALA A N 1
ATOM 699 C CA . ALA A 1 85 ? 5.174 6.074 -13.270 1.00 85.88 85 ALA A CA 1
ATOM 700 C C . ALA A 1 85 ? 3.685 6.299 -12.968 1.00 85.88 85 ALA A C 1
ATOM 702 O O . ALA A 1 85 ? 2.878 6.436 -13.889 1.00 85.88 85 ALA A O 1
ATOM 703 N N . LEU A 1 86 ? 3.336 6.453 -11.687 1.00 82.44 86 LEU A N 1
ATOM 704 C CA . LEU A 1 86 ? 1.972 6.755 -11.249 1.00 82.44 86 LEU A CA 1
ATOM 705 C C . LEU A 1 86 ? 1.462 8.089 -11.817 1.00 82.44 86 LEU A C 1
ATOM 707 O O . LEU A 1 86 ? 0.358 8.147 -12.354 1.00 82.44 86 LEU A O 1
ATOM 711 N N . LYS A 1 87 ? 2.274 9.154 -11.755 1.00 78.12 87 LYS A N 1
ATOM 712 C CA . LYS A 1 87 ? 1.910 10.485 -12.281 1.00 78.12 87 LYS A CA 1
ATOM 713 C C . LYS A 1 87 ? 1.731 10.495 -13.796 1.00 78.12 87 LYS A C 1
ATOM 715 O O . LYS A 1 87 ? 0.835 11.160 -14.306 1.00 78.12 87 LYS A O 1
ATOM 720 N N . GLN A 1 88 ? 2.597 9.796 -14.525 1.00 79.38 88 GLN A N 1
ATOM 721 C CA . GLN A 1 88 ? 2.500 9.716 -15.981 1.00 79.38 88 GLN A CA 1
ATOM 722 C C . GLN A 1 88 ? 1.236 8.968 -16.403 1.00 79.38 88 GLN A C 1
ATOM 724 O O . GLN A 1 88 ? 0.530 9.433 -17.293 1.00 79.38 88 GLN A O 1
ATOM 729 N N . HIS A 1 89 ? 0.895 7.878 -15.714 1.00 71.38 89 HIS A N 1
ATOM 730 C CA . HIS A 1 89 ? -0.312 7.124 -16.026 1.00 71.38 89 HIS A CA 1
ATOM 731 C C . HIS A 1 89 ? -1.610 7.872 -15.650 1.00 71.38 89 HIS A C 1
ATOM 733 O O . HIS A 1 89 ? -2.576 7.793 -16.405 1.00 71.38 89 HIS A O 1
ATOM 739 N N . ASP A 1 90 ? -1.647 8.643 -14.553 1.00 65.69 90 ASP A N 1
ATOM 740 C CA . ASP A 1 90 ? -2.820 9.467 -14.178 1.00 65.69 90 ASP A CA 1
ATOM 741 C C . ASP A 1 90 ? -3.076 10.622 -15.173 1.00 65.69 90 ASP A C 1
ATOM 743 O O . ASP A 1 90 ? -4.223 10.956 -15.466 1.00 65.69 90 ASP A O 1
ATOM 747 N N . ASN A 1 91 ? -2.014 11.182 -15.769 1.00 57.75 91 ASN A N 1
ATOM 748 C CA . ASN A 1 91 ? -2.119 12.229 -16.795 1.00 57.75 91 ASN A CA 1
ATOM 749 C C . ASN A 1 91 ? -2.534 11.692 -18.179 1.00 57.75 91 ASN A C 1
ATOM 751 O O . ASN A 1 91 ? -3.153 12.420 -18.955 1.00 57.75 91 ASN A O 1
ATOM 755 N N . SER A 1 92 ? -2.174 10.447 -18.512 1.00 56.12 92 SER A N 1
ATOM 756 C CA . SER A 1 92 ? -2.428 9.842 -19.832 1.00 56.12 92 SER A CA 1
ATOM 757 C C . SER A 1 92 ? -3.738 9.058 -19.904 1.00 56.12 92 SER A C 1
ATOM 759 O O . SER A 1 92 ? -4.385 9.039 -20.946 1.00 56.12 92 SER A O 1
ATOM 761 N N . ASN A 1 93 ? -4.163 8.454 -18.796 1.00 49.38 93 ASN A N 1
ATOM 762 C CA . ASN A 1 93 ? -5.433 7.763 -18.667 1.00 49.38 93 ASN A CA 1
ATOM 763 C C . ASN A 1 93 ? -6.147 8.339 -17.446 1.00 49.38 93 ASN A C 1
ATOM 765 O O . ASN A 1 93 ? -5.693 8.135 -16.322 1.00 49.38 93 ASN A O 1
ATOM 769 N N . LYS A 1 94 ? -7.324 8.962 -17.631 1.00 49.03 94 LYS A N 1
ATOM 770 C CA . LYS A 1 94 ? -8.339 8.979 -16.562 1.00 49.03 94 LYS A CA 1
ATOM 771 C C . LYS A 1 94 ? -8.425 7.533 -16.079 1.00 49.03 94 LYS A C 1
ATOM 773 O O . LYS A 1 94 ? -8.946 6.721 -16.844 1.00 49.03 94 LYS A O 1
ATOM 778 N N . LEU A 1 95 ? -7.866 7.186 -14.908 1.00 48.88 95 LEU A N 1
ATOM 779 C CA . LEU A 1 95 ? -7.918 5.807 -14.418 1.00 48.88 95 LEU A CA 1
ATOM 780 C C . LEU A 1 95 ? -9.371 5.353 -14.565 1.00 48.88 95 LEU A C 1
ATOM 782 O O . LEU A 1 95 ? -10.263 5.955 -13.960 1.00 48.88 95 LEU A O 1
ATOM 786 N N . SER A 1 96 ? -9.607 4.364 -15.433 1.00 46.78 96 SER A N 1
ATOM 787 C CA . SER A 1 96 ? -10.956 3.879 -15.705 1.00 46.78 96 SER A CA 1
ATOM 788 C C . SER A 1 96 ? -11.614 3.576 -14.368 1.00 46.78 96 SE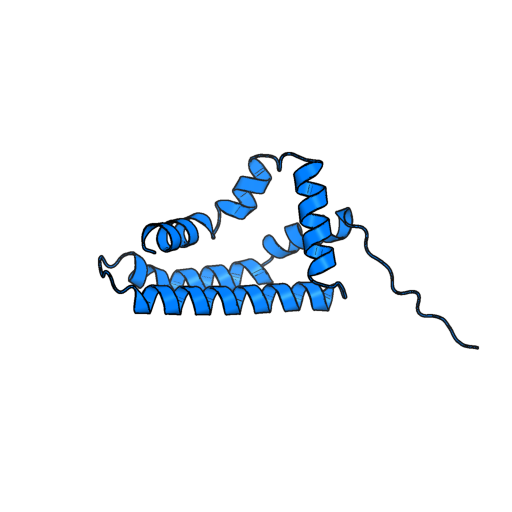R A C 1
ATOM 790 O O . SER A 1 96 ? -10.971 3.011 -13.479 1.00 46.78 96 SER A O 1
ATOM 792 N N . THR A 1 97 ? -12.875 3.971 -14.208 1.00 42.66 97 THR A N 1
ATOM 793 C CA . THR A 1 97 ? -13.632 3.834 -12.961 1.00 42.66 97 THR A CA 1
ATOM 794 C C . THR A 1 97 ? -13.487 2.434 -12.359 1.00 42.66 97 THR A C 1
ATOM 796 O O . THR A 1 97 ? -13.423 2.317 -11.149 1.00 42.66 97 THR A O 1
ATOM 799 N N . LYS A 1 98 ? -13.302 1.382 -13.171 1.00 43.88 98 LYS A N 1
ATOM 800 C CA . LYS A 1 98 ? -12.999 0.017 -12.705 1.00 43.88 98 LYS A CA 1
ATOM 801 C C . LYS A 1 98 ? -11.660 -0.140 -11.973 1.00 43.88 98 LYS A C 1
ATOM 803 O O . LYS A 1 98 ? -11.634 -0.805 -10.948 1.00 43.88 98 LYS A O 1
ATOM 808 N N . ASN A 1 99 ? -10.578 0.474 -12.451 1.00 44.91 99 ASN A N 1
ATOM 809 C CA . ASN A 1 99 ? -9.259 0.394 -11.810 1.00 44.91 99 ASN A CA 1
ATOM 810 C C . ASN A 1 99 ? -9.201 1.288 -10.572 1.00 44.91 99 ASN A C 1
ATOM 812 O O . ASN A 1 99 ? -8.643 0.886 -9.559 1.00 44.91 99 ASN A O 1
ATOM 816 N N . ARG A 1 100 ? -9.858 2.460 -10.613 1.00 42.41 100 ARG A N 1
ATOM 817 C CA . ARG A 1 100 ? -10.080 3.254 -9.396 1.00 42.41 100 ARG A CA 1
ATOM 818 C C . ARG A 1 100 ? -10.877 2.448 -8.385 1.00 42.41 100 ARG A C 1
ATOM 820 O O . ARG A 1 100 ? -10.455 2.363 -7.249 1.00 42.41 100 ARG A O 1
ATOM 827 N N . VAL A 1 101 ? -11.963 1.797 -8.798 1.00 41.47 101 VAL A N 1
ATOM 828 C CA . VAL A 1 101 ? -12.807 1.000 -7.903 1.00 41.47 101 VAL A CA 1
ATOM 829 C C . VAL A 1 101 ? -12.067 -0.224 -7.354 1.00 41.47 101 VAL A C 1
ATOM 831 O O . VAL A 1 101 ? -12.174 -0.492 -6.170 1.00 41.47 101 VAL A O 1
ATOM 834 N N . ALA A 1 102 ? -11.235 -0.912 -8.133 1.00 45.00 102 ALA A N 1
ATOM 835 C CA . ALA A 1 102 ? -10.424 -2.023 -7.627 1.00 45.00 102 ALA A CA 1
ATOM 836 C C . ALA A 1 102 ? -9.349 -1.577 -6.613 1.00 45.00 102 ALA A C 1
ATOM 838 O O . ALA A 1 102 ? -9.128 -2.267 -5.625 1.00 45.00 102 ALA A O 1
ATOM 839 N N . LEU A 1 103 ? -8.729 -0.408 -6.823 1.00 44.88 103 LEU A N 1
ATOM 840 C CA . LEU A 1 103 ? -7.719 0.166 -5.922 1.00 44.88 103 LEU A CA 1
ATOM 841 C C . LEU A 1 103 ? -8.325 0.819 -4.667 1.00 44.88 103 LEU A C 1
ATOM 843 O O . LEU A 1 103 ? -7.712 0.800 -3.604 1.00 44.88 103 LEU A O 1
ATOM 847 N N . PHE A 1 104 ? -9.517 1.412 -4.786 1.00 41.03 104 PHE A N 1
ATOM 848 C CA . PHE A 1 104 ? -10.182 2.149 -3.707 1.00 41.03 104 PHE A CA 1
ATOM 849 C C . PHE A 1 104 ? -11.210 1.297 -2.935 1.00 41.03 104 PHE A C 1
ATOM 851 O O . PHE A 1 104 ? -11.305 1.430 -1.718 1.00 41.03 104 PHE A O 1
ATOM 858 N N . PHE A 1 105 ? -11.989 0.420 -3.580 1.00 37.56 105 PHE A N 1
ATOM 859 C CA . PHE A 1 105 ? -13.200 -0.165 -2.974 1.00 37.56 105 PHE A CA 1
ATOM 860 C C . PHE A 1 105 ? -13.037 -1.533 -2.307 1.00 37.56 105 PHE A C 1
ATOM 862 O O . PHE A 1 105 ? -13.921 -1.880 -1.529 1.00 37.56 105 PHE A O 1
ATOM 869 N N . SER A 1 106 ? -11.982 -2.319 -2.544 1.00 46.50 106 SER A N 1
ATOM 870 C CA . SER A 1 106 ? -11.935 -3.658 -1.926 1.00 46.50 106 SER A CA 1
ATOM 871 C C . SER A 1 106 ? -11.423 -3.663 -0.482 1.00 46.50 106 SER A C 1
ATOM 873 O O . SER A 1 106 ? -11.815 -4.540 0.284 1.00 46.50 106 SER A O 1
ATOM 875 N N . SER A 1 107 ? -10.577 -2.710 -0.069 1.00 41.06 107 SER A N 1
ATOM 876 C CA . SER A 1 107 ? -10.019 -2.733 1.300 1.00 41.06 107 SER A CA 1
ATOM 877 C C . SER A 1 107 ? -9.722 -1.369 1.927 1.00 41.06 107 SER A C 1
ATOM 879 O O . SER A 1 107 ? -9.796 -1.239 3.143 1.00 41.06 107 SER A O 1
ATOM 881 N N . ILE A 1 108 ? -9.433 -0.326 1.143 1.00 42.59 108 ILE A N 1
ATOM 882 C CA . ILE A 1 108 ? -8.915 0.938 1.694 1.00 42.59 108 ILE A CA 1
ATOM 883 C C . ILE A 1 108 ? -10.005 1.980 1.966 1.00 42.59 108 ILE A C 1
ATOM 885 O O . ILE A 1 108 ? -9.911 2.697 2.959 1.00 42.59 108 ILE A O 1
ATOM 889 N N . ASN A 1 109 ? -11.075 2.043 1.166 1.00 42.41 109 ASN A N 1
ATOM 890 C CA . ASN A 1 109 ? -12.092 3.083 1.336 1.00 42.41 109 ASN A CA 1
ATOM 891 C C . ASN A 1 109 ? -12.820 3.052 2.669 1.00 42.41 109 ASN A C 1
ATOM 893 O O . ASN A 1 109 ? -13.085 4.120 3.202 1.00 42.41 109 ASN A O 1
ATOM 897 N N . ASN A 1 110 ? -13.137 1.884 3.227 1.00 43.09 110 ASN A N 1
ATOM 898 C CA . ASN A 1 110 ? -13.848 1.874 4.503 1.00 43.09 110 ASN A CA 1
ATOM 899 C C . ASN A 1 110 ? -12.976 2.465 5.613 1.00 43.09 110 ASN A C 1
ATOM 901 O O . ASN A 1 110 ? -13.443 3.339 6.329 1.00 43.09 110 ASN A O 1
ATOM 905 N N . LEU A 1 111 ? -11.697 2.093 5.709 1.00 43.44 111 LEU A N 1
ATOM 906 C CA . LEU A 1 111 ? -10.855 2.583 6.798 1.00 43.44 111 LEU A CA 1
ATOM 907 C C . LEU A 1 111 ? -10.261 3.972 6.540 1.00 43.44 111 LEU A C 1
ATOM 909 O O . LEU A 1 111 ? -10.233 4.779 7.453 1.00 43.44 111 LEU A O 1
ATOM 913 N N . VAL A 1 112 ? -9.838 4.305 5.316 1.00 50.12 112 VAL A N 1
ATOM 914 C CA . VAL A 1 112 ? -9.339 5.658 4.995 1.00 50.12 112 VAL A CA 1
ATOM 915 C C . VAL A 1 112 ? -10.459 6.687 5.087 1.00 50.12 112 VAL A C 1
ATOM 917 O O . VAL A 1 112 ? -10.211 7.799 5.541 1.00 50.12 112 VAL A O 1
ATOM 920 N N . TYR A 1 113 ? -11.694 6.336 4.724 1.00 49.97 113 TYR A N 1
ATOM 921 C CA . TYR A 1 113 ? -12.840 7.213 4.954 1.00 49.97 113 TYR A CA 1
ATOM 922 C C . TYR A 1 113 ? -13.165 7.316 6.451 1.00 49.97 113 TYR A C 1
ATOM 924 O O . TYR A 1 113 ? -13.357 8.422 6.933 1.00 49.97 113 TYR A O 1
ATOM 932 N N . LEU A 1 114 ? -13.145 6.214 7.214 1.00 40.09 114 LEU A N 1
ATOM 933 C CA . LEU A 1 114 ? -13.397 6.241 8.665 1.00 40.09 114 LEU A CA 1
ATOM 934 C C . LEU A 1 114 ? -12.300 6.960 9.472 1.00 40.09 114 LEU A C 1
ATOM 936 O O . LEU A 1 114 ? -12.623 7.663 10.426 1.00 40.09 114 LEU A O 1
ATOM 940 N N . ILE A 1 115 ? -11.031 6.832 9.080 1.00 48.66 115 ILE A N 1
ATOM 941 C CA . ILE A 1 115 ? -9.891 7.522 9.697 1.00 48.66 115 ILE A CA 1
ATOM 942 C C . ILE A 1 115 ? -9.921 9.015 9.350 1.00 48.66 115 ILE A C 1
ATOM 944 O O . ILE A 1 115 ? -9.799 9.837 10.251 1.00 48.66 115 ILE A O 1
ATOM 948 N N . ASN A 1 116 ? -10.143 9.389 8.082 1.00 46.94 116 ASN A N 1
ATOM 949 C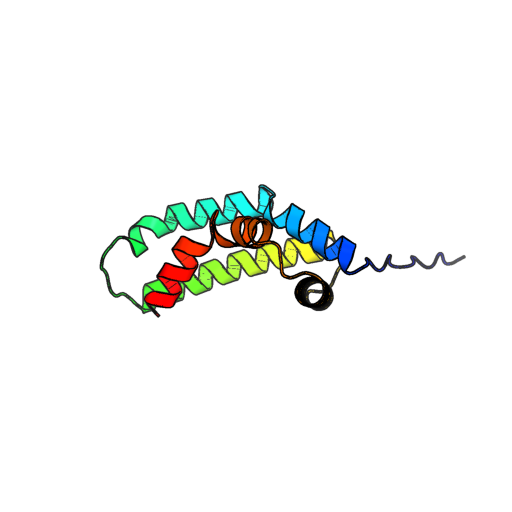 CA . ASN A 1 116 ? -10.188 10.804 7.680 1.00 46.94 116 ASN A CA 1
ATOM 950 C C . ASN A 1 116 ? -11.463 11.544 8.119 1.00 46.94 116 ASN A C 1
ATOM 952 O O . ASN A 1 116 ? -11.482 12.765 8.057 1.00 46.94 116 ASN A O 1
ATOM 956 N N . LEU A 1 117 ? -12.544 10.850 8.501 1.00 44.56 117 LEU A N 1
ATOM 957 C CA . LEU A 1 117 ? -13.752 11.505 9.026 1.00 44.56 117 LEU A CA 1
ATOM 958 C C . LEU A 1 117 ? -13.686 11.747 10.545 1.00 44.56 117 LEU A C 1
ATOM 960 O O . LEU A 1 117 ? -14.498 12.508 11.069 1.00 44.56 117 LEU A O 1
ATOM 964 N N . LYS A 1 118 ? -12.785 11.049 11.251 1.00 41.31 118 LYS A N 1
ATOM 965 C CA . LYS A 1 118 ? -12.620 11.124 12.714 1.00 41.31 118 LYS A CA 1
ATOM 966 C C . LYS A 1 118 ? -11.336 11.845 13.163 1.00 41.31 118 LYS A C 1
ATOM 968 O O . LYS A 1 118 ? -11.178 12.050 14.364 1.00 41.31 118 LYS A O 1
ATOM 973 N N . LEU A 1 119 ? -10.462 12.235 12.233 1.00 43.34 119 LEU A N 1
ATOM 974 C CA . LEU A 1 119 ? -9.378 13.213 12.417 1.00 43.34 119 LEU A CA 1
ATOM 975 C C . LEU A 1 119 ? -9.788 14.546 11.783 1.00 43.34 119 LEU A C 1
ATOM 977 O O . LEU A 1 119 ? -9.467 15.596 12.381 1.00 43.34 119 LEU A O 1
#

InterPro domains:
  IPR023379 BART domain [PF11527] (12-97)
  IPR038888 Cilia- and flagella-associated protein 36 [PTHR21532] (10-94)
  IPR042541 BART domain superfamily [G3DSA:1.20.1520.10] (5-113)